Protein AF-D4N0L4-F1 (afdb_monomer)

pLDDT: mean 88.07, std 13.52, range [54.38, 97.94]

Nearest PDB structures (foldseek):
  7egl-assembly1_B  TM=7.260E-01  e=3.776E-02  Synechocystis sp. PCC 6803 substr. Kazusa
  1v3s-assembly1_C  TM=6.679E-01  e=2.915E-02  Thermus thermophilus HB8
  6yc7-assembly1_F  TM=6.966E-01  e=6.336E-02  Corynebacterium glutamicum
  1vfj-assembly1_C  TM=6.750E-01  e=8.756E-02  Thermus thermophilus
  1v9o-assembly1_C  TM=6.897E-01  e=1.291E-01  Thermus thermophilus

Foldseek 3Di:
DVVVVVVVVVLQVPKDKWKKKAFPVCVVVLVVQLVVLPWDDKDKDQPPDPLSRIIMIIGIDRPVSVVVSCVVLVEAADCDPVVDDSPDHSHMYTVD

Secondary structure (DSSP, 8-state):
-HHHHHHHHHHHH-EEEEEEEEEGGGHHHHHHHHHHTT--S-EEEE--SS-TTEEEEEEEEEHHHHHHHHHHTTPEE-SSGGGS-TT--S--EE--

Mean predicted aligned error: 5.93 Å

Organism: Anaerostipes hadrus (NCBI:txid649756)

Radius of gyration: 14.53 Å; Cα contacts (8 Å, |Δi|>4): 141; chains: 1; bounding box: 39×22×38 Å

Structure (mmCIF, N/CA/C/O backbone):
data_AF-D4N0L4-F1
#
_entry.id   AF-D4N0L4-F1
#
loop_
_atom_site.group_PDB
_atom_site.id
_atom_site.type_symbol
_atom_site.label_atom_i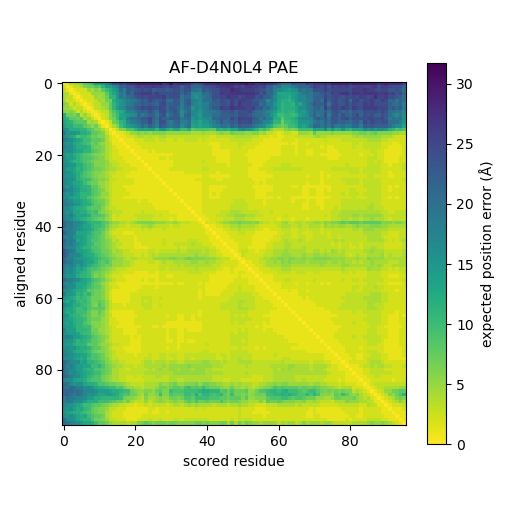d
_atom_site.label_alt_id
_atom_site.label_comp_id
_atom_site.label_asym_id
_atom_site.label_entity_id
_atom_site.label_seq_id
_atom_site.pdbx_PDB_ins_code
_atom_site.Cartn_x
_atom_site.Cartn_y
_atom_site.Cartn_z
_atom_site.occupancy
_atom_site.B_iso_or_equiv
_atom_site.auth_seq_id
_atom_site.auth_comp_id
_atom_site.auth_asym_id
_atom_site.auth_atom_id
_atom_site.pdbx_PDB_model_num
ATOM 1 N N . MET A 1 1 ? -26.460 11.310 19.344 1.00 56.47 1 MET A N 1
ATOM 2 C CA . MET A 1 1 ? -25.295 10.636 19.967 1.00 56.47 1 MET A CA 1
ATOM 3 C C . MET A 1 1 ? -25.225 9.143 19.611 1.00 56.47 1 MET A C 1
ATOM 5 O O . MET A 1 1 ? -24.187 8.707 19.139 1.00 56.47 1 MET A O 1
ATOM 9 N N . ILE A 1 2 ? -26.331 8.389 19.709 1.00 58.56 2 ILE A N 1
ATOM 10 C CA . ILE A 1 2 ? -26.402 6.943 19.386 1.00 58.56 2 ILE A CA 1
ATOM 11 C C . ILE A 1 2 ? -26.117 6.620 17.902 1.00 58.56 2 ILE A C 1
ATOM 13 O O . ILE A 1 2 ? -25.466 5.623 17.609 1.00 58.56 2 ILE A O 1
ATOM 17 N N . LYS A 1 3 ? -26.541 7.477 16.961 1.00 54.53 3 LYS A N 1
ATOM 18 C CA . LYS A 1 3 ? -26.318 7.276 15.515 1.00 54.53 3 LYS A CA 1
ATOM 19 C C . LYS A 1 3 ? -24.827 7.318 15.129 1.00 54.53 3 LYS A C 1
ATOM 21 O O . LYS A 1 3 ? -24.335 6.361 14.552 1.00 54.53 3 LYS A O 1
ATOM 26 N N . LYS A 1 4 ? -24.091 8.336 15.600 1.00 56.25 4 LYS A N 1
ATOM 27 C CA . LYS A 1 4 ? -22.624 8.447 15.446 1.00 56.25 4 LYS A CA 1
ATOM 28 C C . LYS A 1 4 ? -21.861 7.281 16.084 1.00 56.25 4 LYS A C 1
ATOM 30 O O . LYS A 1 4 ? -20.811 6.894 15.587 1.00 56.25 4 LYS A O 1
ATOM 35 N N . LEU A 1 5 ? -22.364 6.739 17.197 1.00 56.03 5 LEU A N 1
ATOM 36 C CA . LEU A 1 5 ? -21.753 5.583 17.858 1.00 56.03 5 LEU A CA 1
ATOM 37 C C . LEU A 1 5 ? -21.951 4.304 17.031 1.00 56.03 5 LEU A C 1
ATOM 39 O O . LEU A 1 5 ? -21.012 3.533 16.886 1.00 56.03 5 LEU A O 1
ATOM 43 N N . LYS A 1 6 ? -23.147 4.112 16.454 1.00 54.66 6 LYS A N 1
ATOM 44 C CA . LYS A 1 6 ? -23.453 3.003 15.538 1.00 54.66 6 LYS A CA 1
ATOM 45 C C . LYS A 1 6 ? -22.688 3.100 14.219 1.00 54.66 6 LYS A C 1
ATOM 47 O O . LYS A 1 6 ? -22.190 2.080 13.773 1.00 54.66 6 LYS A O 1
ATOM 52 N N . GLU A 1 7 ? -22.555 4.293 13.641 1.00 55.72 7 GLU A N 1
ATOM 53 C CA . GLU A 1 7 ? -21.747 4.543 12.436 1.00 55.72 7 GLU A CA 1
ATOM 54 C C . GLU A 1 7 ? -20.272 4.207 12.693 1.00 55.72 7 GLU A C 1
ATOM 56 O O . GLU A 1 7 ? -19.703 3.402 11.969 1.00 55.72 7 GLU A O 1
ATOM 61 N N . LYS A 1 8 ? -19.687 4.690 13.802 1.00 56.38 8 LYS A N 1
ATOM 62 C CA . LYS A 1 8 ? -18.325 4.307 14.224 1.00 56.38 8 LYS A CA 1
ATOM 63 C C . LYS A 1 8 ? -18.167 2.815 14.527 1.00 56.38 8 LYS A C 1
ATOM 65 O O . LYS A 1 8 ? -17.071 2.284 14.375 1.00 56.38 8 LYS A O 1
ATOM 70 N N . LEU A 1 9 ? -19.216 2.152 15.019 1.00 57.44 9 LEU A N 1
ATOM 71 C CA . LEU A 1 9 ? -19.191 0.707 15.241 1.00 57.44 9 LEU A CA 1
ATOM 72 C C . LEU A 1 9 ? -19.248 -0.050 13.913 1.00 57.44 9 LEU A C 1
ATOM 74 O O . LEU A 1 9 ? -18.460 -0.959 13.731 1.00 57.44 9 LEU A O 1
ATOM 78 N N . PHE A 1 10 ? -20.128 0.318 12.984 1.00 54.38 10 PHE A N 1
ATOM 79 C CA . PHE A 1 10 ? -20.233 -0.344 11.681 1.00 54.38 10 PHE A CA 1
ATOM 80 C C . PHE A 1 10 ? -18.960 -0.163 10.841 1.00 54.38 10 PHE A C 1
ATOM 82 O O . PHE A 1 10 ? -18.467 -1.136 10.278 1.00 54.38 10 PHE A O 1
ATOM 89 N N . ASP A 1 11 ? -18.349 1.025 10.865 1.00 54.97 11 ASP A N 1
ATOM 90 C CA . ASP A 1 11 ? -17.043 1.290 10.236 1.00 54.97 11 ASP A CA 1
ATOM 91 C C . ASP A 1 11 ? -15.905 0.434 10.817 1.00 54.97 11 ASP A C 1
ATOM 93 O O . ASP A 1 11 ? -14.926 0.148 10.129 1.00 54.97 11 ASP A O 1
ATOM 97 N N . ARG A 1 12 ? -16.019 -0.011 12.081 1.00 55.62 12 ARG A N 1
ATOM 98 C CA . ARG A 1 12 ? -15.067 -0.971 12.670 1.00 55.62 12 ARG A CA 1
ATOM 99 C C . ARG A 1 12 ? -15.178 -2.366 12.063 1.00 55.62 12 ARG A C 1
ATOM 101 O O . ARG A 1 12 ? -14.200 -3.101 12.147 1.00 55.62 12 ARG A O 1
ATOM 108 N N . PHE A 1 13 ? -16.334 -2.732 11.510 1.00 59.72 13 PHE A N 1
ATOM 109 C CA . PHE A 1 13 ? -16.619 -4.095 11.056 1.00 59.72 13 PHE A CA 1
ATOM 110 C C . PHE A 1 13 ? -16.594 -4.262 9.536 1.00 59.72 13 PHE A C 1
ATOM 112 O O . PHE A 1 13 ? -16.444 -5.390 9.073 1.00 59.72 13 PHE A O 1
ATOM 119 N N . THR A 1 14 ? -16.695 -3.184 8.752 1.00 71.88 14 THR A N 1
ATOM 120 C CA . THR A 1 14 ? -16.507 -3.275 7.297 1.00 71.88 14 THR A CA 1
ATOM 121 C C . THR A 1 14 ? -15.017 -3.364 6.980 1.00 71.88 14 THR A C 1
ATOM 123 O O . THR A 1 14 ? -14.331 -2.353 6.843 1.00 71.88 14 THR A O 1
ATOM 126 N N . VAL A 1 15 ? -14.509 -4.591 6.915 1.00 86.81 15 VAL A N 1
ATOM 127 C CA . VAL A 1 15 ? -13.166 -4.897 6.421 1.00 86.81 15 VAL A CA 1
ATOM 128 C C . VAL A 1 15 ? -13.232 -4.991 4.900 1.00 86.81 15 VAL A C 1
ATOM 130 O O . VAL A 1 15 ? -14.126 -5.637 4.354 1.00 86.81 15 VAL A O 1
ATOM 133 N N . LYS A 1 16 ? -12.316 -4.306 4.221 1.00 91.94 16 LYS A N 1
ATOM 134 C CA . LYS A 1 16 ? -12.158 -4.357 2.767 1.00 91.94 16 LYS A CA 1
ATOM 135 C C . LYS A 1 16 ? -10.710 -4.704 2.460 1.00 91.94 16 LYS A C 1
ATOM 137 O O . LYS A 1 16 ? -9.816 -4.246 3.174 1.00 91.94 16 LYS A O 1
ATOM 142 N N . CYS A 1 17 ? -10.503 -5.431 1.371 1.00 94.00 17 CYS A N 1
ATOM 143 C CA . CYS A 1 17 ? -9.175 -5.587 0.804 1.00 94.00 17 CYS A CA 1
ATOM 144 C C . CYS A 1 17 ? -8.725 -4.229 0.254 1.00 94.00 17 CYS A C 1
ATOM 146 O O . CYS A 1 17 ? -9.420 -3.613 -0.558 1.00 94.00 17 CYS A O 1
ATOM 148 N N . ARG A 1 18 ? -7.597 -3.748 0.766 1.00 95.38 18 ARG A N 1
ATOM 149 C CA . ARG A 1 18 ? -6.922 -2.509 0.390 1.00 95.38 18 ARG A CA 1
ATOM 150 C C . ARG A 1 18 ? -5.629 -2.862 -0.314 1.00 95.38 18 ARG A C 1
ATOM 152 O O . ARG A 1 18 ? -5.095 -3.954 -0.150 1.00 95.38 18 ARG A O 1
ATOM 159 N N . HIS A 1 19 ? -5.096 -1.905 -1.052 1.00 96.69 19 HIS A N 1
ATOM 160 C CA . HIS A 1 19 ? -3.800 -2.061 -1.685 1.00 96.69 19 HIS A CA 1
ATOM 161 C C . HIS A 1 19 ? -3.049 -0.743 -1.709 1.00 96.69 19 HIS A C 1
ATOM 163 O O . HIS A 1 19 ? -3.632 0.346 -1.675 1.00 96.69 19 HIS A O 1
ATOM 169 N N . ILE A 1 20 ? -1.744 -0.861 -1.868 1.00 97.19 20 ILE A N 1
ATOM 170 C CA . ILE A 1 20 ? -0.853 0.244 -2.169 1.00 97.19 20 ILE A CA 1
ATOM 171 C C . ILE A 1 20 ? 0.213 -0.209 -3.161 1.00 97.19 20 ILE A C 1
ATOM 173 O O . ILE A 1 20 ? 0.645 -1.358 -3.138 1.00 97.19 20 ILE A O 1
ATOM 177 N N . VAL A 1 21 ? 0.648 0.713 -4.012 1.00 96.94 21 VAL A N 1
ATOM 178 C CA . VAL A 1 21 ? 1.724 0.523 -4.986 1.00 96.94 21 VAL A CA 1
ATOM 179 C C . VAL A 1 21 ? 2.845 1.504 -4.690 1.00 96.94 21 VAL A C 1
ATOM 181 O O . VAL A 1 21 ? 2.606 2.680 -4.419 1.00 96.94 21 VAL A O 1
ATOM 184 N N . MET A 1 22 ? 4.076 1.014 -4.734 1.00 95.94 22 MET A N 1
ATOM 185 C CA . MET A 1 22 ? 5.281 1.755 -4.373 1.00 95.94 22 MET A CA 1
ATOM 186 C C . MET A 1 22 ? 6.490 1.238 -5.156 1.00 95.94 22 MET A C 1
ATOM 188 O O . MET A 1 22 ? 6.387 0.271 -5.914 1.00 95.94 22 MET A O 1
ATOM 192 N N . ASN A 1 23 ? 7.650 1.869 -4.980 1.00 95.19 23 ASN A N 1
ATOM 193 C CA . ASN A 1 23 ? 8.894 1.295 -5.479 1.00 95.19 23 ASN A CA 1
ATOM 194 C C . ASN A 1 23 ? 9.386 0.182 -4.547 1.00 95.19 23 ASN A C 1
ATOM 196 O O . ASN A 1 23 ? 9.178 0.232 -3.339 1.00 95.19 23 ASN A O 1
ATOM 200 N N . LYS A 1 24 ? 10.126 -0.784 -5.099 1.00 94.81 24 LYS A N 1
ATOM 201 C CA . LYS A 1 24 ? 10.749 -1.893 -4.357 1.00 94.81 24 LYS A CA 1
ATOM 202 C C . LYS A 1 24 ? 11.511 -1.442 -3.105 1.00 94.81 24 LYS A C 1
ATOM 204 O O . LYS A 1 24 ? 11.494 -2.133 -2.092 1.00 94.81 24 LYS A O 1
ATOM 209 N N . GLU A 1 25 ? 12.194 -0.304 -3.190 1.00 94.00 25 GLU A N 1
ATOM 210 C CA . GLU A 1 25 ? 12.994 0.265 -2.097 1.00 94.00 25 GLU A CA 1
ATOM 211 C C . GLU A 1 25 ? 12.154 0.685 -0.879 1.00 94.00 25 GLU A C 1
ATOM 213 O O . GLU A 1 25 ? 12.645 0.630 0.245 1.00 94.00 25 GLU A O 1
ATOM 218 N N . ASP A 1 26 ? 10.877 1.019 -1.084 1.00 95.06 26 ASP A N 1
ATOM 219 C CA . ASP A 1 26 ? 9.971 1.500 -0.037 1.00 95.06 26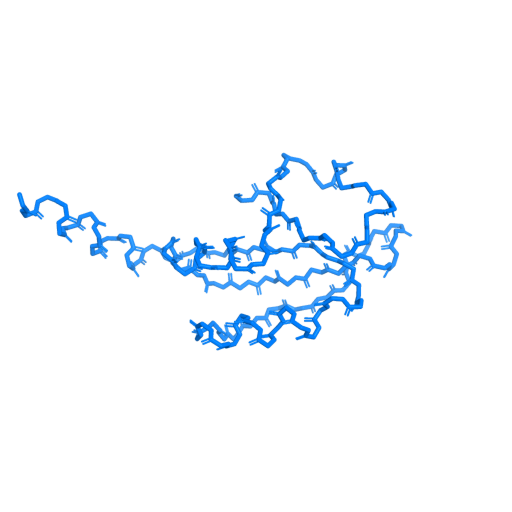 ASP A CA 1
ATOM 220 C C . ASP A 1 26 ? 9.212 0.359 0.670 1.00 95.06 26 ASP A C 1
ATOM 222 O O . ASP A 1 26 ? 8.557 0.589 1.691 1.00 95.06 26 ASP A O 1
ATOM 226 N N . VAL A 1 27 ? 9.292 -0.876 0.155 1.00 96.19 27 VAL A N 1
ATOM 227 C CA . VAL A 1 27 ? 8.475 -2.019 0.609 1.00 96.19 27 VAL A CA 1
ATOM 228 C C . VAL A 1 27 ? 8.687 -2.323 2.092 1.00 96.19 27 VAL A C 1
ATOM 230 O O . VAL A 1 27 ? 7.715 -2.435 2.833 1.00 96.19 27 VAL A O 1
ATOM 233 N N . MET A 1 28 ? 9.938 -2.425 2.553 1.00 96.94 28 MET A N 1
ATOM 234 C CA . MET A 1 28 ? 10.217 -2.815 3.943 1.00 96.94 28 MET A CA 1
ATOM 235 C C . MET A 1 28 ? 9.764 -1.751 4.946 1.00 96.94 28 MET A C 1
ATOM 237 O O . MET A 1 28 ? 9.075 -2.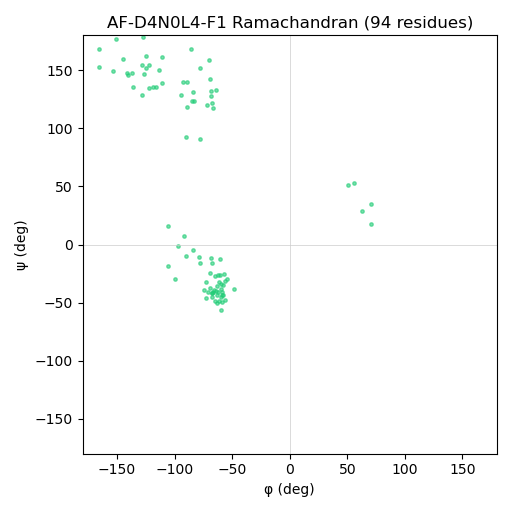083 5.906 1.00 96.94 28 MET A O 1
ATOM 241 N N . ASN A 1 29 ? 10.056 -0.474 4.681 1.00 96.75 29 ASN A N 1
ATOM 242 C CA . ASN A 1 29 ? 9.598 0.635 5.526 1.00 96.75 29 ASN A CA 1
ATOM 243 C C . ASN A 1 29 ? 8.065 0.684 5.595 1.00 96.75 29 ASN A C 1
ATOM 245 O O . ASN A 1 29 ? 7.474 0.938 6.645 1.00 96.75 29 ASN A O 1
ATOM 249 N N . THR A 1 30 ? 7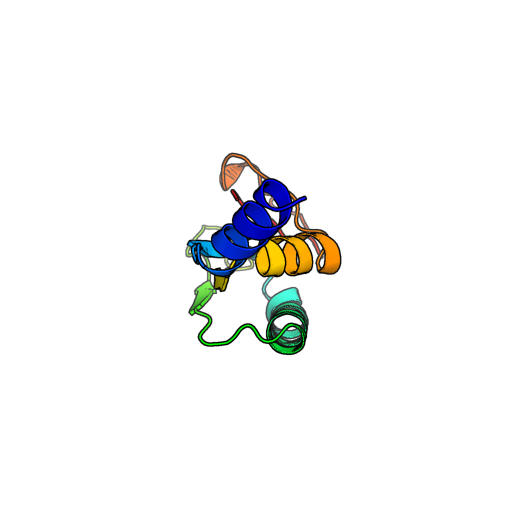.411 0.403 4.468 1.00 96.75 30 THR A N 1
ATOM 250 C CA . THR A 1 30 ? 5.953 0.364 4.382 1.00 96.75 30 THR A CA 1
ATOM 251 C C . THR A 1 30 ? 5.367 -0.802 5.180 1.00 96.75 30 THR A C 1
ATOM 253 O O . THR A 1 30 ? 4.385 -0.620 5.900 1.00 96.75 30 THR A O 1
ATOM 256 N N . LEU A 1 31 ? 5.988 -1.982 5.120 1.00 97.00 31 LEU A N 1
ATOM 257 C CA . LEU A 1 31 ? 5.596 -3.144 5.919 1.00 97.00 31 LEU A CA 1
ATOM 258 C C . LEU A 1 31 ? 5.763 -2.906 7.416 1.00 97.00 31 LEU A C 1
ATOM 260 O O . LEU A 1 31 ? 4.869 -3.247 8.186 1.00 97.00 31 LEU A O 1
ATOM 264 N N . GLU A 1 32 ? 6.872 -2.300 7.836 1.00 97.00 32 GLU A N 1
ATOM 265 C CA . GLU A 1 32 ? 7.097 -1.941 9.238 1.00 97.00 32 GLU A CA 1
ATOM 266 C C . GLU A 1 32 ? 6.005 -0.997 9.747 1.00 97.00 32 GLU A C 1
ATOM 268 O O . GLU A 1 32 ? 5.441 -1.218 10.823 1.00 97.00 32 GLU A O 1
ATOM 273 N N . PHE A 1 33 ? 5.638 0.006 8.944 1.00 97.38 33 PHE A N 1
ATOM 274 C CA . PHE A 1 33 ? 4.548 0.915 9.276 1.00 97.38 33 PHE A CA 1
ATOM 275 C C . PHE A 1 33 ? 3.198 0.185 9.375 1.00 97.38 33 PHE A C 1
ATOM 277 O O . PHE A 1 33 ? 2.501 0.323 10.382 1.00 97.38 33 PHE A O 1
ATOM 284 N N . ILE A 1 34 ? 2.836 -0.622 8.373 1.00 95.88 34 ILE A N 1
ATOM 285 C CA . ILE A 1 34 ? 1.588 -1.410 8.345 1.00 95.88 34 ILE A CA 1
ATOM 286 C C . ILE A 1 34 ? 1.511 -2.367 9.546 1.00 95.88 34 ILE A C 1
ATOM 288 O O . ILE A 1 34 ? 0.477 -2.469 10.209 1.00 95.88 34 ILE A O 1
ATOM 292 N N . ASN A 1 35 ? 2.621 -3.007 9.900 1.00 95.75 35 ASN A N 1
ATOM 293 C CA . ASN A 1 35 ? 2.690 -3.861 11.077 1.00 95.75 35 ASN A CA 1
ATOM 294 C 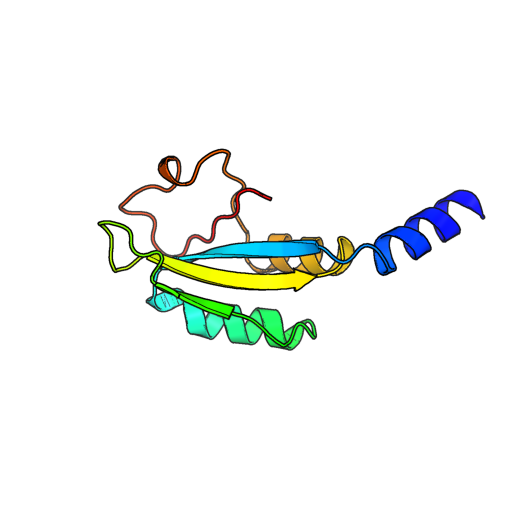C . ASN A 1 35 ? 2.520 -3.051 12.377 1.00 95.75 35 ASN A C 1
ATOM 296 O O . ASN A 1 35 ? 1.810 -3.479 13.286 1.00 95.75 35 ASN A O 1
ATOM 300 N N . SER A 1 36 ? 3.091 -1.842 12.460 1.00 96.12 36 SER A N 1
ATOM 301 C CA . SER A 1 36 ? 2.988 -0.975 13.649 1.00 96.12 36 SER A CA 1
ATOM 302 C C . SER A 1 36 ? 1.552 -0.543 13.985 1.00 96.12 36 SER A C 1
ATOM 304 O O . SER A 1 36 ? 1.227 -0.314 15.149 1.00 96.12 36 SER A O 1
ATOM 306 N N . ILE A 1 37 ? 0.665 -0.487 12.986 1.00 92.81 37 ILE A N 1
ATOM 307 C CA . ILE A 1 37 ? -0.770 -0.195 13.157 1.00 92.81 37 ILE A CA 1
ATOM 308 C C . ILE A 1 37 ? -1.618 -1.470 13.345 1.00 92.81 37 ILE A C 1
ATOM 310 O O . ILE A 1 37 ? -2.855 -1.421 13.370 1.00 92.81 37 ILE A O 1
ATOM 314 N N . GLY A 1 38 ? -0.956 -2.623 13.483 1.00 92.25 38 GLY A N 1
ATOM 315 C CA . GLY A 1 38 ? -1.563 -3.925 13.732 1.00 92.25 38 GLY A CA 1
ATOM 316 C C . GLY A 1 38 ? -2.323 -4.481 12.532 1.00 92.25 38 GLY A C 1
ATOM 317 O O . GLY A 1 38 ? -3.393 -5.065 12.721 1.00 92.25 38 GLY A O 1
ATOM 318 N N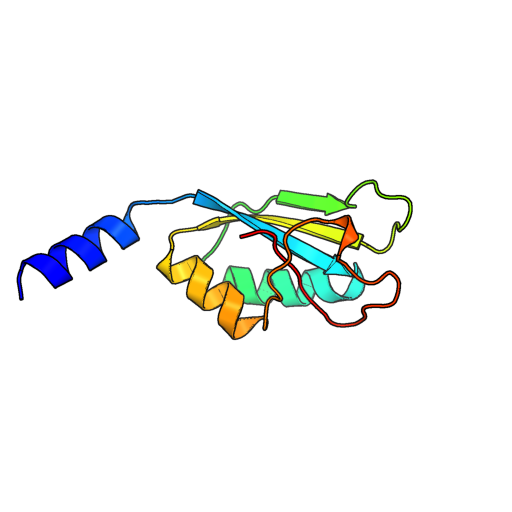 . LEU A 1 39 ? -1.852 -4.228 11.310 1.00 92.88 39 LEU A N 1
ATOM 319 C CA . LEU A 1 39 ? -2.289 -4.953 10.118 1.00 92.88 39 LEU A CA 1
ATOM 320 C C . LEU A 1 39 ? -1.311 -6.105 9.861 1.00 92.88 39 LEU A C 1
ATOM 322 O O . LEU A 1 39 ? -0.099 -5.909 9.847 1.00 92.88 39 LEU A O 1
ATOM 326 N N . CYS A 1 40 ? -1.862 -7.302 9.700 1.00 87.19 40 CYS A N 1
ATOM 327 C CA . CYS A 1 40 ? -1.144 -8.551 9.467 1.00 87.19 40 CYS A CA 1
ATOM 328 C C . CYS A 1 40 ? -1.720 -9.251 8.229 1.00 87.19 40 CYS A C 1
ATOM 330 O O . CYS A 1 40 ? -2.665 -8.740 7.630 1.00 87.19 40 CYS A O 1
ATOM 332 N N . ASP A 1 41 ? -1.145 -10.398 7.858 1.00 90.62 41 ASP A N 1
ATOM 333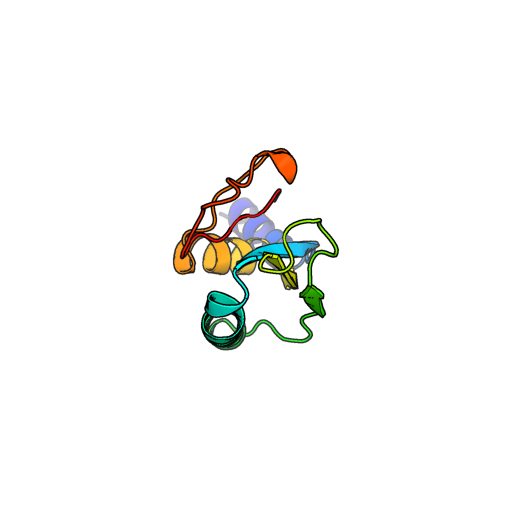 C CA . ASP A 1 41 ? -1.608 -11.227 6.734 1.00 90.62 41 ASP A CA 1
ATOM 334 C C . ASP A 1 41 ? -1.668 -10.457 5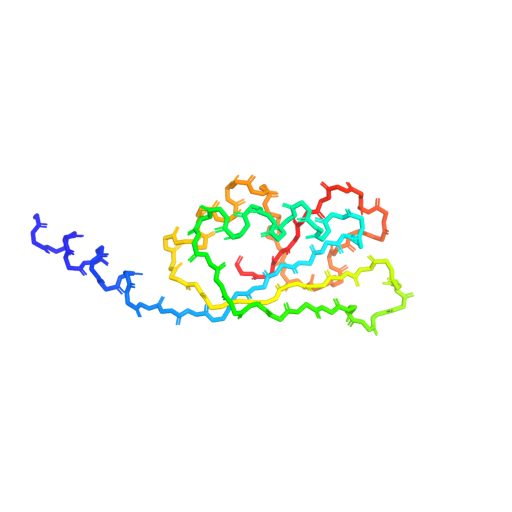.405 1.00 90.62 41 ASP A C 1
ATOM 336 O O . ASP A 1 41 ? -2.689 -10.397 4.726 1.00 90.62 41 ASP A O 1
ATOM 340 N N . VAL A 1 42 ? -0.543 -9.829 5.059 1.00 95.69 42 VAL A N 1
ATOM 341 C CA . VAL A 1 42 ? -0.401 -9.001 3.858 1.00 95.69 42 VAL A CA 1
ATOM 342 C C . VAL A 1 42 ? 0.126 -9.822 2.679 1.00 95.69 42 VAL A C 1
ATOM 344 O O . VAL A 1 42 ? 1.036 -10.639 2.849 1.00 95.69 42 VAL A O 1
ATOM 347 N N . GLY A 1 43 ? -0.399 -9.593 1.477 1.00 97.19 43 GLY A N 1
ATOM 348 C CA . GLY A 1 43 ? 0.213 -10.062 0.239 1.00 97.19 43 GLY A CA 1
ATOM 349 C C . GLY A 1 43 ? 1.195 -9.021 -0.285 1.00 97.19 43 GLY A C 1
ATOM 350 O O . GLY A 1 43 ? 0.971 -7.817 -0.183 1.00 97.19 43 GLY A O 1
ATOM 351 N N . ILE A 1 44 ? 2.336 -9.475 -0.804 1.00 97.31 44 ILE A N 1
ATOM 352 C CA . ILE A 1 44 ? 3.400 -8.607 -1.324 1.00 97.31 44 ILE A CA 1
ATOM 353 C C . ILE A 1 44 ? 3.889 -9.198 -2.637 1.00 97.31 44 ILE A C 1
ATOM 355 O O . ILE A 1 44 ? 4.155 -10.400 -2.720 1.00 97.31 44 ILE A O 1
ATOM 359 N N . GLY A 1 45 ? 4.080 -8.354 -3.645 1.00 96.81 45 GLY A N 1
ATOM 360 C CA . GLY A 1 45 ? 4.603 -8.818 -4.919 1.00 96.81 45 GLY A CA 1
ATOM 361 C C . GLY A 1 45 ? 5.071 -7.707 -5.839 1.00 96.81 45 GLY A C 1
ATOM 362 O O . GLY A 1 45 ? 4.815 -6.522 -5.633 1.00 96.81 45 GLY A O 1
ATOM 363 N N . ASN A 1 46 ? 5.767 -8.119 -6.893 1.00 95.75 46 ASN A N 1
ATOM 364 C CA . ASN A 1 46 ? 5.991 -7.264 -8.046 1.00 95.75 46 ASN A CA 1
ATOM 365 C C . ASN A 1 46 ? 4.665 -7.053 -8.794 1.00 95.75 46 ASN A C 1
ATOM 367 O O . ASN A 1 46 ? 3.879 -7.991 -8.909 1.00 95.75 46 ASN A O 1
ATOM 371 N N . CYS A 1 47 ? 4.426 -5.853 -9.326 1.00 92.94 47 CYS A N 1
ATOM 372 C CA . CYS A 1 47 ? 3.180 -5.559 -10.044 1.00 92.94 47 CYS A CA 1
ATOM 373 C C . CYS A 1 47 ? 3.034 -6.326 -11.373 1.00 92.94 47 CYS A C 1
ATOM 375 O O . CYS A 1 47 ? 1.936 -6.382 -11.921 1.00 92.94 47 CYS A O 1
ATOM 377 N N . GLY A 1 48 ? 4.120 -6.897 -11.907 1.00 90.81 48 GLY A N 1
ATOM 378 C CA . GLY A 1 48 ? 4.142 -7.571 -13.207 1.00 90.81 48 GLY A CA 1
ATOM 379 C C . GLY A 1 48 ? 4.019 -6.610 -14.391 1.00 90.81 48 GLY A C 1
ATOM 380 O O . GLY A 1 48 ? 3.650 -7.030 -15.483 1.00 90.81 48 GLY A O 1
ATOM 381 N N . TRP A 1 49 ? 4.267 -5.320 -14.162 1.00 90.88 49 TRP A N 1
ATOM 382 C CA . TRP A 1 49 ? 4.266 -4.282 -15.191 1.00 90.88 49 TRP A CA 1
ATOM 383 C C . TRP A 1 49 ? 5.634 -4.211 -15.874 1.00 90.88 49 TRP A C 1
ATOM 385 O O . TRP A 1 49 ? 6.615 -4.730 -15.344 1.00 90.88 49 TRP A O 1
ATOM 395 N N . ASP A 1 50 ? 5.714 -3.488 -16.994 1.00 88.12 50 ASP A N 1
ATOM 396 C CA . ASP A 1 50 ? 6.985 -3.227 -17.690 1.00 88.12 50 ASP A CA 1
ATOM 397 C C . ASP A 1 50 ? 8.026 -2.544 -16.776 1.00 88.12 50 ASP A C 1
ATOM 399 O O . ASP A 1 50 ? 9.232 -2.690 -16.968 1.00 88.12 50 ASP A O 1
ATOM 403 N N . ASP A 1 51 ? 7.570 -1.823 -15.743 1.00 86.44 51 ASP A N 1
ATOM 404 C CA . ASP A 1 51 ? 8.424 -1.288 -14.682 1.00 86.44 51 ASP A CA 1
ATOM 405 C C . ASP A 1 51 ? 8.568 -2.276 -13.510 1.00 86.44 51 ASP A C 1
ATOM 407 O O . ASP A 1 51 ? 7.816 -2.241 -12.531 1.00 86.44 51 ASP A O 1
ATOM 411 N N . GLU A 1 52 ? 9.611 -3.109 -13.563 1.00 89.88 52 GLU A N 1
ATOM 412 C CA . GLU A 1 52 ? 9.949 -4.093 -12.522 1.00 89.88 52 GLU A CA 1
ATOM 413 C C . GLU A 1 52 ? 10.249 -3.472 -11.141 1.00 89.88 52 GLU A C 1
ATOM 415 O O . GLU A 1 52 ? 10.332 -4.173 -10.124 1.00 89.88 52 GLU A O 1
ATOM 420 N N . ARG A 1 53 ? 10.422 -2.148 -11.060 1.00 91.25 53 ARG A N 1
ATOM 421 C CA . ARG A 1 53 ? 10.640 -1.455 -9.784 1.00 91.25 53 ARG A CA 1
ATOM 422 C C . ARG A 1 53 ? 9.340 -1.279 -9.012 1.00 91.25 53 ARG A C 1
ATOM 424 O O . ARG A 1 53 ? 9.420 -1.003 -7.816 1.00 91.25 53 ARG A O 1
ATOM 431 N N . LYS A 1 54 ? 8.173 -1.441 -9.645 1.00 93.00 54 LYS A N 1
ATOM 432 C CA . LYS A 1 54 ? 6.862 -1.255 -9.011 1.00 93.00 54 LYS A CA 1
ATOM 433 C C . LYS A 1 54 ? 6.400 -2.513 -8.296 1.00 93.00 54 LYS A C 1
ATOM 435 O O . LYS A 1 54 ? 6.308 -3.602 -8.862 1.00 93.00 54 LYS A O 1
ATOM 440 N N . TRP A 1 55 ? 6.121 -2.347 -7.016 1.00 96.62 55 TRP A N 1
ATOM 441 C CA . TRP A 1 55 ? 5.700 -3.396 -6.102 1.00 96.62 55 TRP A CA 1
ATOM 442 C C . TRP A 1 55 ? 4.386 -2.997 -5.457 1.00 96.62 55 TRP A C 1
ATOM 444 O O . TRP A 1 55 ? 4.098 -1.809 -5.302 1.00 96.62 55 TRP A O 1
ATOM 454 N N . PHE A 1 56 ? 3.600 -3.993 -5.081 1.00 96.69 56 PHE A N 1
ATOM 455 C CA . PHE A 1 56 ? 2.344 -3.795 -4.388 1.00 96.69 56 PHE A CA 1
ATOM 456 C C . PHE A 1 56 ? 2.343 -4.527 -3.053 1.00 96.69 56 PHE A C 1
ATOM 458 O O . PHE A 1 56 ? 3.048 -5.523 -2.863 1.00 96.69 56 PHE A O 1
ATOM 465 N N . ILE A 1 57 ? 1.528 -4.004 -2.144 1.00 97.94 57 ILE A N 1
ATOM 466 C CA . ILE A 1 57 ? 1.123 -4.686 -0.923 1.00 97.94 57 ILE A CA 1
ATOM 467 C C . ILE A 1 57 ? -0.397 -4.622 -0.872 1.00 97.94 57 ILE A C 1
ATOM 469 O O . ILE A 1 57 ? -0.961 -3.533 -1.018 1.00 97.94 57 ILE A O 1
ATOM 473 N N . ASP A 1 58 ? -1.044 -5.762 -0.668 1.00 97.06 58 ASP A N 1
ATOM 474 C CA . ASP A 1 58 ? -2.469 -5.852 -0.373 1.00 97.06 58 ASP A CA 1
ATOM 475 C C . ASP A 1 58 ? -2.700 -6.382 1.046 1.00 97.06 58 ASP A C 1
ATOM 477 O O . ASP A 1 58 ? -1.861 -7.066 1.636 1.00 97.06 58 ASP A O 1
ATOM 481 N N . PHE A 1 59 ? -3.800 -5.951 1.652 1.00 96.06 59 PHE A N 1
ATOM 482 C CA . PHE A 1 59 ? -4.155 -6.325 3.016 1.00 96.06 59 PHE A CA 1
ATOM 483 C C . PHE A 1 59 ? -5.607 -5.985 3.318 1.00 96.06 59 PHE A C 1
ATOM 485 O O . PHE A 1 59 ? -6.173 -5.022 2.798 1.00 96.06 59 PHE A O 1
ATOM 492 N N . ASP A 1 60 ? -6.194 -6.728 4.243 1.00 94.19 60 ASP A N 1
ATOM 493 C CA . ASP A 1 60 ? -7.531 -6.454 4.746 1.00 94.19 60 ASP A CA 1
ATOM 494 C C . ASP A 1 60 ? -7.498 -5.392 5.853 1.00 94.19 60 ASP A C 1
ATOM 496 O O . ASP A 1 60 ? -6.833 -5.539 6.880 1.00 94.19 60 ASP A O 1
ATOM 500 N N . ALA A 1 61 ? -8.251 -4.304 5.676 1.00 93.44 61 ALA A N 1
ATOM 501 C CA . ALA A 1 61 ? -8.339 -3.237 6.667 1.00 93.44 61 ALA A CA 1
ATOM 502 C C . ALA A 1 61 ? -9.758 -2.678 6.811 1.00 93.44 61 ALA A C 1
ATOM 504 O O . ALA A 1 61 ? -10.513 -2.549 5.846 1.00 93.44 61 ALA A O 1
ATOM 505 N N . SER A 1 62 ? -10.104 -2.286 8.041 1.00 91.94 62 SER A N 1
ATOM 506 C CA . SER A 1 62 ? -11.266 -1.429 8.288 1.00 91.94 62 SER A CA 1
ATOM 507 C C . SER A 1 62 ? -11.008 -0.012 7.782 1.00 91.94 62 SER A C 1
ATOM 509 O O . SER A 1 62 ? -9.856 0.415 7.678 1.00 91.94 62 SER A O 1
ATOM 511 N N . ASP A 1 63 ? -12.070 0.755 7.540 1.00 90.88 63 ASP A N 1
ATOM 512 C CA . ASP A 1 63 ? -11.953 2.124 7.019 1.00 90.88 63 ASP A CA 1
ATOM 513 C C . ASP A 1 63 ? -11.099 3.021 7.940 1.00 90.88 63 ASP A C 1
ATOM 515 O O . ASP A 1 63 ? -10.287 3.811 7.462 1.00 90.88 63 ASP A O 1
ATOM 519 N N . MET A 1 64 ? -11.163 2.829 9.264 1.00 90.75 64 MET A N 1
ATOM 520 C CA . MET A 1 64 ? -10.296 3.555 10.205 1.00 90.75 64 MET A CA 1
ATOM 521 C C . MET A 1 64 ? -8.815 3.171 10.098 1.00 90.75 64 MET A C 1
ATOM 523 O O . MET A 1 64 ? -7.959 4.051 10.171 1.00 90.75 64 MET A O 1
ATOM 527 N N . LYS A 1 65 ? -8.495 1.877 9.949 1.00 93.19 65 LYS A N 1
ATOM 528 C CA . LYS A 1 65 ? -7.100 1.448 9.764 1.00 93.19 65 LYS A CA 1
ATOM 529 C C . LYS A 1 65 ? -6.576 1.896 8.402 1.00 93.19 65 LYS A C 1
ATOM 531 O O . LYS A 1 65 ? -5.439 2.342 8.320 1.00 93.19 65 LYS A O 1
ATOM 536 N N . TRP A 1 66 ? -7.414 1.862 7.367 1.00 95.00 66 TRP A N 1
ATOM 537 C CA . TRP A 1 66 ? -7.070 2.394 6.051 1.00 95.00 66 TRP A CA 1
ATOM 538 C C . TRP A 1 66 ? -6.742 3.890 6.097 1.00 95.00 66 TRP A C 1
ATOM 540 O O . TRP A 1 66 ? -5.721 4.300 5.558 1.00 95.00 66 TRP A O 1
ATOM 550 N N . ILE A 1 67 ? -7.544 4.700 6.797 1.00 94.38 67 ILE A N 1
ATOM 551 C CA . ILE A 1 67 ? -7.243 6.127 6.997 1.00 94.38 67 ILE A CA 1
ATOM 552 C C . ILE A 1 67 ? -5.880 6.306 7.681 1.00 94.38 67 ILE A C 1
ATOM 554 O O . ILE A 1 67 ? -5.083 7.124 7.232 1.00 94.38 67 ILE A O 1
ATOM 558 N N . ALA A 1 68 ? -5.577 5.509 8.712 1.00 95.69 68 ALA A N 1
ATOM 559 C CA . ALA A 1 68 ? -4.279 5.564 9.384 1.00 95.69 68 ALA A CA 1
ATOM 560 C C . ALA A 1 68 ? -3.107 5.203 8.449 1.00 95.69 68 ALA A C 1
ATOM 562 O O . ALA A 1 68 ? -2.081 5.881 8.484 1.00 95.69 68 ALA A O 1
ATOM 563 N N . VAL A 1 69 ? -3.268 4.190 7.584 1.00 96.81 69 VAL A N 1
ATOM 564 C CA . VAL A 1 69 ? -2.295 3.866 6.522 1.00 96.81 69 VAL A CA 1
ATOM 565 C C . VAL A 1 69 ? -2.109 5.045 5.583 1.00 96.81 69 VAL A C 1
ATOM 567 O O . VAL A 1 69 ? -0.989 5.514 5.391 1.00 96.81 69 VAL A O 1
ATOM 570 N N . ARG A 1 70 ? -3.212 5.519 4.999 1.00 96.94 70 ARG A N 1
ATOM 571 C CA . ARG A 1 70 ? -3.207 6.561 3.976 1.00 96.94 70 ARG A CA 1
ATOM 572 C C . ARG A 1 70 ? -2.509 7.817 4.477 1.00 96.94 70 ARG A C 1
ATOM 574 O O . ARG A 1 70 ? -1.650 8.356 3.785 1.00 96.94 70 ARG A O 1
ATOM 581 N N . ASP A 1 71 ? -2.867 8.254 5.677 1.00 97.12 71 ASP A N 1
ATOM 582 C CA . ASP A 1 71 ? -2.353 9.490 6.250 1.00 97.12 71 ASP A CA 1
ATOM 583 C C . ASP A 1 71 ? -0.897 9.319 6.720 1.00 97.12 71 ASP A C 1
ATOM 585 O O . ASP A 1 71 ? -0.075 10.204 6.493 1.00 97.12 71 ASP A O 1
ATOM 589 N N . GLY A 1 72 ? -0.543 8.172 7.314 1.00 97.06 72 GLY A N 1
ATOM 590 C CA . GLY A 1 72 ? 0.810 7.919 7.821 1.00 97.06 72 GLY A CA 1
ATOM 591 C C . GLY A 1 72 ? 1.864 7.688 6.737 1.00 97.06 72 GLY A C 1
ATOM 592 O O . GLY A 1 72 ? 3.014 8.088 6.901 1.00 97.06 72 GLY A O 1
ATOM 593 N N . LEU A 1 73 ? 1.466 7.100 5.609 1.00 96.50 73 LEU A N 1
ATOM 594 C CA . LEU A 1 73 ? 2.336 6.861 4.455 1.00 96.50 73 LEU A CA 1
ATOM 595 C C . LEU A 1 73 ? 2.215 7.936 3.367 1.00 96.50 73 LEU A C 1
ATOM 597 O O . LEU A 1 73 ? 2.898 7.855 2.347 1.00 96.50 73 LEU A O 1
ATOM 601 N N . ASN A 1 74 ? 1.345 8.934 3.563 1.00 96.62 74 ASN A N 1
ATOM 602 C CA . ASN A 1 74 ? 1.028 9.958 2.567 1.00 96.62 74 ASN A CA 1
ATOM 603 C C . ASN A 1 74 ? 0.662 9.347 1.196 1.00 96.62 74 ASN A C 1
ATOM 605 O O . ASN A 1 74 ? 1.241 9.681 0.154 1.00 96.62 74 ASN A O 1
ATOM 609 N N . VAL A 1 75 ? -0.275 8.396 1.223 1.00 97.38 75 VAL A N 1
ATOM 610 C CA . VAL A 1 75 ? -0.711 7.643 0.043 1.00 97.38 75 VAL A CA 1
ATOM 611 C C . VAL A 1 75 ? -1.460 8.564 -0.915 1.00 97.38 75 VAL A C 1
ATOM 613 O O . VAL A 1 75 ? -2.428 9.233 -0.551 1.00 97.38 75 VAL A O 1
ATOM 616 N N . ASN A 1 76 ? -1.027 8.562 -2.170 1.00 96.75 76 ASN A N 1
ATOM 617 C CA . ASN A 1 76 ? -1.600 9.362 -3.239 1.00 96.75 76 ASN A CA 1
ATOM 618 C C . ASN A 1 76 ? -2.727 8.569 -3.901 1.00 96.75 76 ASN A C 1
ATOM 620 O O . ASN A 1 76 ? -2.493 7.507 -4.482 1.00 96.75 76 ASN A O 1
ATOM 624 N N . ARG A 1 77 ? -3.950 9.098 -3.831 1.00 96.00 77 ARG A N 1
ATOM 625 C CA . ARG A 1 77 ? -5.082 8.522 -4.558 1.00 96.00 77 ARG A CA 1
ATOM 626 C C . ARG A 1 77 ? -4.890 8.718 -6.062 1.00 96.00 77 ARG A C 1
ATOM 628 O O . ARG A 1 77 ? -4.636 9.836 -6.508 1.00 96.00 77 ARG A O 1
ATOM 635 N N . ILE A 1 78 ? -5.078 7.649 -6.821 1.00 95.94 78 ILE A N 1
ATOM 636 C CA . ILE A 1 78 ? -5.107 7.619 -8.289 1.00 95.94 78 ILE A CA 1
ATOM 637 C C . ILE A 1 78 ? -6.415 6.984 -8.768 1.00 95.94 78 ILE A C 1
ATOM 639 O O . ILE A 1 78 ? -7.099 6.319 -7.994 1.00 95.94 78 ILE A O 1
ATOM 643 N N . TRP A 1 79 ? -6.789 7.196 -10.029 1.00 93.75 79 TRP A N 1
ATOM 644 C CA . TRP A 1 79 ? -7.996 6.582 -10.601 1.00 93.75 79 TRP A CA 1
ATOM 645 C C . TRP A 1 79 ? -7.659 5.354 -11.440 1.00 93.75 79 TRP A C 1
ATOM 647 O O . TRP A 1 79 ? -8.456 4.420 -11.521 1.00 93.75 79 TRP A O 1
ATOM 657 N N . ASN A 1 80 ? -6.472 5.347 -12.043 1.00 92.00 80 ASN A N 1
ATOM 658 C CA . ASN A 1 80 ? -5.940 4.249 -12.826 1.00 92.00 80 ASN A CA 1
ATOM 659 C C . ASN A 1 80 ? -4.461 4.023 -12.486 1.00 92.00 80 ASN A C 1
ATOM 661 O O . ASN A 1 80 ? -3.723 4.967 -12.222 1.00 92.00 80 ASN A O 1
ATOM 665 N N . TRP A 1 81 ? -4.001 2.776 -12.545 1.00 89.56 81 TRP A N 1
ATOM 666 C CA . TRP A 1 81 ? -2.592 2.420 -12.357 1.00 89.56 81 TRP A CA 1
ATOM 667 C C . TRP A 1 81 ? -1.639 3.146 -13.307 1.00 89.56 81 TRP A C 1
ATOM 669 O O . TRP A 1 81 ? -0.526 3.487 -12.916 1.00 89.56 81 TRP A O 1
ATOM 679 N N . ASN A 1 82 ? -2.112 3.461 -14.513 1.00 89.38 82 ASN A N 1
ATOM 680 C CA . ASN A 1 82 ? -1.369 4.230 -15.508 1.00 89.38 82 ASN A CA 1
ATOM 681 C C . ASN A 1 82 ? -1.153 5.703 -15.106 1.00 89.38 82 ASN A C 1
ATOM 683 O O . ASN A 1 82 ? -0.357 6.390 -15.740 1.00 89.38 82 ASN A O 1
ATOM 687 N N . ASP A 1 83 ? -1.825 6.192 -14.057 1.00 91.69 83 ASP A N 1
ATOM 688 C CA . ASP A 1 83 ? -1.612 7.539 -13.515 1.00 91.69 83 ASP A CA 1
ATOM 689 C C . ASP A 1 83 ? -0.347 7.615 -12.638 1.00 91.69 83 ASP A C 1
ATOM 691 O O . ASP A 1 83 ? 0.077 8.708 -12.253 1.00 91.69 83 ASP A O 1
ATOM 695 N N . ILE A 1 84 ? 0.261 6.471 -12.291 1.00 91.50 84 ILE A N 1
ATOM 696 C CA . ILE A 1 84 ? 1.509 6.426 -11.525 1.00 91.50 84 ILE A CA 1
ATOM 697 C C . ILE A 1 84 ? 2.656 6.895 -12.427 1.00 91.50 84 ILE A C 1
ATOM 699 O O . ILE A 1 84 ? 2.959 6.241 -13.424 1.00 91.50 84 ILE A O 1
ATOM 703 N N . PRO A 1 85 ? 3.370 7.979 -12.072 1.00 86.44 85 PRO A N 1
ATOM 704 C CA . PRO A 1 85 ? 4.500 8.427 -12.868 1.00 86.44 85 PRO A CA 1
ATOM 705 C C . PRO A 1 85 ? 5.626 7.384 -12.870 1.00 86.44 85 PRO A C 1
ATOM 707 O O . PRO A 1 85 ? 6.074 6.938 -11.808 1.00 86.44 85 PRO A O 1
ATOM 710 N N . GLU A 1 86 ? 6.174 7.078 -14.048 1.00 79.69 86 GLU A N 1
ATOM 711 C CA . GLU A 1 86 ? 7.296 6.134 -14.223 1.00 79.69 86 GLU A CA 1
ATOM 712 C C . GLU A 1 86 ? 8.522 6.478 -13.358 1.00 79.69 86 GLU A C 1
ATOM 714 O O . GLU A 1 86 ? 9.292 5.611 -12.945 1.00 79.69 86 GLU A O 1
ATOM 719 N N . LYS A 1 87 ? 8.727 7.767 -13.068 1.00 79.19 87 LYS A N 1
ATOM 720 C CA . LYS A 1 87 ? 9.860 8.278 -12.277 1.00 79.19 87 LYS A CA 1
ATOM 721 C C . LYS A 1 87 ? 9.473 8.699 -10.860 1.00 79.19 87 LYS A C 1
ATOM 723 O O . LYS A 1 87 ? 10.231 9.416 -10.213 1.00 79.19 87 LYS A O 1
ATOM 728 N N . ALA A 1 88 ? 8.302 8.294 -10.371 1.00 75.38 88 ALA A N 1
ATOM 729 C CA . ALA A 1 88 ? 7.930 8.540 -8.985 1.00 75.38 88 ALA A CA 1
ATOM 730 C C . ALA A 1 88 ? 8.845 7.739 -8.041 1.00 75.38 88 ALA A C 1
ATOM 732 O O . ALA A 1 88 ? 8.862 6.509 -8.094 1.00 75.38 88 ALA A O 1
ATOM 733 N N . ILE A 1 89 ? 9.601 8.449 -7.200 1.00 78.44 89 ILE A N 1
ATOM 734 C CA . ILE A 1 89 ? 10.494 7.904 -6.166 1.00 78.44 89 ILE A CA 1
ATOM 735 C C . ILE A 1 89 ? 9.966 8.337 -4.798 1.00 78.44 89 ILE A C 1
ATOM 737 O O . ILE A 1 89 ? 9.583 9.500 -4.638 1.00 78.44 89 ILE A O 1
ATOM 741 N N . GLY A 1 90 ? 9.924 7.415 -3.831 1.00 85.25 90 GLY A N 1
ATOM 742 C CA . GLY A 1 90 ? 9.453 7.689 -2.468 1.00 85.25 90 GLY A CA 1
ATOM 743 C C . GLY A 1 90 ? 7.981 8.108 -2.400 1.00 85.25 90 GLY A C 1
ATOM 744 O O . GLY A 1 90 ? 7.592 8.912 -1.550 1.00 85.25 90 GLY A O 1
ATOM 745 N N . LYS A 1 91 ? 7.162 7.643 -3.349 1.00 93.88 91 LYS A N 1
ATOM 746 C CA . LYS A 1 91 ? 5.724 7.922 -3.413 1.00 93.88 91 LYS A CA 1
ATOM 747 C C . LYS A 1 91 ? 4.952 6.615 -3.402 1.00 93.88 91 LYS A C 1
ATOM 749 O O . LYS A 1 91 ? 5.278 5.689 -4.141 1.00 93.88 91 LYS A O 1
ATOM 754 N N . ILE A 1 92 ? 3.904 6.595 -2.589 1.00 96.69 92 ILE A N 1
ATOM 755 C CA . ILE A 1 92 ? 2.997 5.463 -2.437 1.00 96.69 92 ILE A CA 1
ATOM 756 C C . ILE A 1 92 ? 1.650 5.859 -3.034 1.00 96.69 92 ILE A C 1
ATOM 758 O O . ILE A 1 92 ? 1.202 6.997 -2.862 1.00 96.69 92 ILE A O 1
ATOM 762 N N . TYR A 1 93 ? 1.022 4.934 -3.749 1.00 97.31 93 TYR A N 1
ATOM 763 C CA . TYR A 1 93 ? -0.203 5.153 -4.509 1.00 97.31 93 TYR A CA 1
ATOM 764 C C . TYR A 1 93 ? -1.262 4.116 -4.166 1.00 97.31 93 TYR A C 1
ATOM 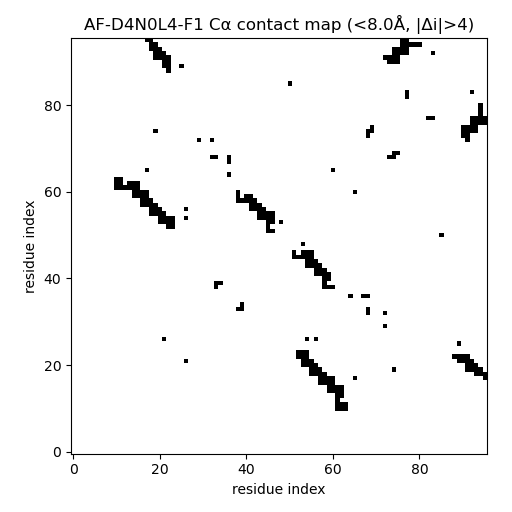766 O O . TYR A 1 93 ? -0.934 3.002 -3.775 1.00 97.31 93 TYR A O 1
ATOM 774 N N . SER A 1 94 ? -2.530 4.465 -4.343 1.00 97.12 94 SER A N 1
ATOM 775 C CA . SER A 1 94 ? -3.649 3.531 -4.229 1.00 97.12 94 SER A CA 1
ATOM 776 C C . SER A 1 94 ? -4.819 4.004 -5.083 1.00 97.12 94 SER A C 1
ATOM 778 O O . SER A 1 94 ? -5.003 5.209 -5.258 1.00 97.12 94 SER A O 1
ATOM 780 N N . THR A 1 95 ? -5.614 3.071 -5.603 1.00 95.50 95 THR A N 1
ATOM 781 C CA . THR A 1 95 ? -6.878 3.402 -6.286 1.00 95.50 95 THR A CA 1
ATOM 782 C C . THR A 1 95 ? -8.053 3.572 -5.314 1.00 95.50 95 THR A C 1
ATOM 784 O O . THR A 1 95 ? -9.150 3.965 -5.722 1.00 95.50 95 THR A O 1
ATOM 787 N N . ASP A 1 96 ? -7.817 3.318 -4.023 1.00 87.06 96 ASP A N 1
ATOM 788 C CA . ASP A 1 96 ? -8.820 3.354 -2.957 1.00 87.06 96 ASP A CA 1
ATOM 789 C C . ASP A 1 96 ? -9.092 4.732 -2.335 1.00 87.06 96 ASP A C 1
ATOM 791 O O . ASP A 1 96 ? -8.252 5.665 -2.384 1.00 87.06 96 ASP A O 1
#

Solvent-accessible surface area (backbone atoms only — not comparable to full-atom values): 5590 Å² total; per-residue (Å²): 114,69,65,64,52,51,52,58,50,52,42,66,67,50,64,41,83,44,58,38,38,31,42,59,88,51,48,63,66,49,50,55,51,44,44,73,75,72,49,65,87,63,51,74,45,68,67,82,50,98,56,78,51,35,23,35,41,36,34,66,34,24,57,66,56,45,50,51,49,37,66,74,62,59,45,40,71,39,90,48,82,86,70,58,60,94,80,62,72,99,50,35,31,26,74,114

Sequence (96 aa):
MIKKLKEKLFDRFTVKCRHIVMNKEDVMNTLEFINSIGLCDVGIGNCGWDDERKWFIDFDASDMKWIAVRDGLNVNRIWNWNDIPEKAIGKIYSTD